Protein AF-A0A961IKJ3-F1 (afdb_monomer)

Structure (mmCIF, N/CA/C/O backbone):
data_AF-A0A961IKJ3-F1
#
_entry.id   AF-A0A961IKJ3-F1
#
loop_
_atom_site.group_PDB
_atom_site.id
_atom_site.type_symbol
_atom_site.label_atom_id
_atom_site.label_alt_id
_atom_site.label_comp_id
_atom_site.label_asym_id
_atom_site.label_entity_id
_atom_site.label_seq_id
_atom_site.pdbx_PDB_ins_code
_atom_site.Cartn_x
_atom_site.Cartn_y
_atom_site.Cartn_z
_atom_site.occupancy
_atom_site.B_iso_or_equiv
_atom_site.auth_seq_id
_atom_site.auth_comp_id
_atom_site.auth_asym_id
_atom_site.auth_atom_id
_atom_site.pdbx_PDB_model_num
ATOM 1 N N . MET A 1 1 ? 9.389 -0.763 -11.614 1.00 74.81 1 MET A N 1
ATOM 2 C CA . MET A 1 1 ? 8.563 0.282 -10.987 1.00 74.81 1 MET A CA 1
ATOM 3 C C . MET A 1 1 ? 8.703 0.165 -9.483 1.00 74.81 1 MET A C 1
ATOM 5 O O . MET A 1 1 ? 8.411 -0.903 -8.936 1.00 74.81 1 MET A O 1
ATOM 9 N N . ASN A 1 2 ? 9.197 1.209 -8.826 1.00 82.88 2 ASN A N 1
ATOM 10 C CA . ASN A 1 2 ? 9.354 1.230 -7.378 1.00 82.88 2 ASN A CA 1
ATOM 11 C C . ASN A 1 2 ? 8.305 2.138 -6.734 1.00 82.88 2 ASN A C 1
ATOM 13 O O . ASN A 1 2 ? 7.677 2.960 -7.390 1.00 82.88 2 ASN A O 1
ATOM 17 N N . TRP A 1 3 ? 8.111 1.981 -5.422 1.00 79.31 3 TRP A N 1
ATOM 18 C CA . TRP A 1 3 ? 7.190 2.826 -4.657 1.00 79.31 3 TRP A CA 1
ATOM 19 C C . TRP A 1 3 ? 7.511 4.321 -4.810 1.00 79.31 3 TRP A C 1
ATOM 21 O O . TRP A 1 3 ? 6.608 5.141 -4.930 1.00 79.31 3 TRP A O 1
ATOM 31 N N . SER A 1 4 ? 8.799 4.668 -4.833 1.00 83.19 4 SER A N 1
ATOM 32 C CA . SER A 1 4 ? 9.274 6.047 -4.964 1.00 83.19 4 SER A CA 1
ATOM 33 C C . SER A 1 4 ? 9.005 6.666 -6.338 1.00 83.19 4 SER A C 1
ATOM 35 O O . SER A 1 4 ? 8.960 7.885 -6.432 1.00 83.19 4 SER A O 1
ATOM 37 N N . ASP A 1 5 ? 8.784 5.850 -7.376 1.00 87.31 5 ASP A N 1
ATOM 38 C CA . ASP A 1 5 ? 8.442 6.326 -8.726 1.00 87.31 5 ASP A CA 1
ATOM 39 C C . ASP A 1 5 ? 6.954 6.701 -8.854 1.00 87.31 5 ASP A C 1
ATOM 41 O O . ASP A 1 5 ? 6.527 7.262 -9.862 1.00 87.31 5 ASP A O 1
ATOM 45 N N . LEU A 1 6 ? 6.128 6.369 -7.854 1.00 84.69 6 LEU A N 1
ATOM 46 C CA . LEU A 1 6 ? 4.710 6.715 -7.852 1.00 84.69 6 LEU A CA 1
ATOM 47 C C . LEU A 1 6 ? 4.526 8.186 -7.518 1.00 84.69 6 LEU A C 1
ATOM 49 O O . LEU A 1 6 ? 5.071 8.692 -6.534 1.00 84.69 6 LEU A O 1
ATOM 53 N N . THR A 1 7 ? 3.621 8.829 -8.248 1.00 89.69 7 THR A N 1
ATOM 54 C CA . THR A 1 7 ? 3.166 10.172 -7.890 1.00 89.69 7 THR A CA 1
ATOM 55 C C . THR A 1 7 ? 2.530 10.178 -6.490 1.00 89.69 7 THR A C 1
ATOM 57 O O . THR A 1 7 ? 1.887 9.197 -6.092 1.00 89.69 7 THR A O 1
ATOM 60 N N . PRO A 1 8 ? 2.598 11.299 -5.747 1.00 88.62 8 PRO A N 1
ATOM 61 C CA . PRO A 1 8 ? 1.955 11.419 -4.434 1.00 88.62 8 PRO A CA 1
ATOM 62 C C . PRO A 1 8 ? 0.454 11.089 -4.466 1.00 88.62 8 PRO A C 1
ATOM 64 O O . PRO A 1 8 ? -0.101 10.544 -3.510 1.00 88.62 8 PRO A O 1
ATOM 67 N N . LYS A 1 9 ? -0.206 11.372 -5.598 1.00 90.38 9 LYS A N 1
ATOM 68 C CA . LYS A 1 9 ? -1.615 11.042 -5.837 1.00 90.38 9 LYS A CA 1
ATOM 69 C C . LYS A 1 9 ? -1.849 9.529 -5.871 1.00 90.38 9 LYS A C 1
ATOM 71 O O . LYS A 1 9 ? -2.777 9.051 -5.226 1.00 90.38 9 LYS A O 1
ATOM 76 N N . GLN A 1 10 ? -0.998 8.776 -6.569 1.00 90.19 10 GLN A N 1
ATOM 77 C CA . GLN A 1 10 ? -1.084 7.313 -6.621 1.00 90.19 10 GLN A CA 1
ATOM 78 C C . GLN A 1 10 ? -0.783 6.678 -5.262 1.00 90.19 10 GLN A C 1
ATOM 80 O O . GLN A 1 10 ? -1.492 5.764 -4.849 1.00 90.19 10 GLN A O 1
ATOM 85 N N . GLN A 1 11 ? 0.214 7.189 -4.536 1.00 89.50 11 GLN A N 1
ATOM 86 C CA . GLN A 1 11 ? 0.541 6.692 -3.196 1.00 89.50 11 GLN A CA 1
ATOM 87 C C . GLN A 1 11 ? -0.649 6.842 -2.233 1.00 89.50 11 GLN A C 1
ATOM 89 O O . G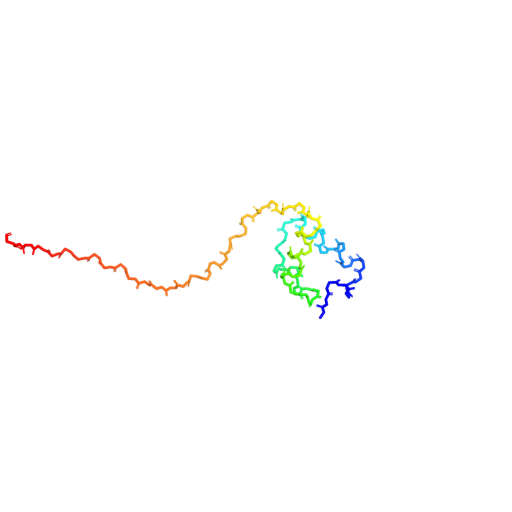LN A 1 11 ? -0.994 5.891 -1.529 1.00 89.50 11 GLN A O 1
ATOM 94 N N . ARG A 1 12 ? -1.331 7.997 -2.260 1.00 90.00 12 ARG A N 1
ATOM 95 C CA . ARG A 1 12 ? -2.561 8.228 -1.481 1.00 90.00 12 ARG A CA 1
ATOM 96 C C . ARG A 1 12 ? -3.707 7.309 -1.892 1.00 90.00 12 ARG A C 1
ATOM 98 O O . ARG A 1 12 ? -4.458 6.853 -1.033 1.00 90.00 12 ARG A O 1
ATOM 105 N N . ASP A 1 13 ? -3.861 7.039 -3.183 1.00 91.31 13 ASP A N 1
ATOM 106 C CA . ASP A 1 13 ? -4.916 6.150 -3.673 1.00 91.31 13 ASP A CA 1
ATOM 107 C C . ASP A 1 13 ? -4.690 4.700 -3.212 1.00 91.31 13 ASP A C 1
ATOM 109 O O . ASP A 1 13 ? -5.619 4.041 -2.740 1.00 91.31 13 ASP A O 1
ATOM 113 N N . ILE A 1 14 ? -3.433 4.242 -3.230 1.00 89.19 14 ILE A N 1
ATOM 114 C CA . ILE A 1 14 ? -3.019 2.943 -2.682 1.00 89.19 14 ILE A CA 1
ATOM 115 C C . ILE A 1 14 ? -3.282 2.879 -1.175 1.00 89.19 14 ILE A C 1
ATOM 117 O O . ILE A 1 14 ? -3.830 1.886 -0.694 1.00 89.19 14 ILE A O 1
ATOM 121 N N . GLU A 1 15 ? -2.940 3.934 -0.432 1.00 88.56 15 GLU A N 1
ATOM 122 C CA . GLU A 1 15 ? -3.218 4.027 1.004 1.00 88.56 15 GLU A CA 1
ATOM 123 C C . GLU A 1 15 ? -4.719 3.942 1.289 1.00 88.56 15 GLU A C 1
ATOM 125 O O . GLU A 1 15 ? -5.154 3.156 2.133 1.00 88.56 15 GLU A O 1
ATOM 130 N N . LYS A 1 16 ? -5.532 4.703 0.550 1.00 89.25 16 LYS A N 1
ATOM 131 C CA . LYS A 1 16 ? -6.991 4.690 0.682 1.00 89.25 16 LYS A CA 1
ATOM 132 C C . LYS A 1 16 ? -7.566 3.311 0.365 1.00 89.25 16 LYS A C 1
ATOM 134 O O . LYS A 1 16 ? -8.414 2.820 1.108 1.00 89.25 16 LYS A O 1
ATOM 139 N N . ALA A 1 17 ? -7.088 2.666 -0.697 1.00 88.00 17 ALA A N 1
ATOM 140 C CA . ALA A 1 17 ? -7.497 1.318 -1.078 1.00 88.00 17 ALA A CA 1
ATOM 141 C C . ALA A 1 17 ? -7.124 0.278 -0.009 1.00 88.00 17 ALA A C 1
ATOM 143 O O . ALA A 1 17 ? -7.954 -0.565 0.341 1.00 88.00 17 ALA A O 1
ATOM 144 N N . TYR A 1 18 ? -5.915 0.369 0.546 1.00 86.62 18 TYR A N 1
ATOM 145 C CA . TYR A 1 18 ? -5.448 -0.523 1.603 1.00 86.62 18 TYR A CA 1
ATOM 146 C C . TYR A 1 18 ? -6.256 -0.334 2.894 1.00 86.62 18 TYR A C 1
ATOM 148 O O . TYR A 1 18 ? -6.770 -1.307 3.445 1.00 86.62 18 TYR A O 1
ATOM 156 N N . LYS A 1 19 ? -6.478 0.916 3.330 1.00 84.25 19 LYS A N 1
ATOM 157 C CA . LYS A 1 19 ? -7.348 1.240 4.478 1.00 84.25 19 LYS A CA 1
ATOM 158 C C . LYS A 1 19 ? -8.792 0.777 4.268 1.00 84.25 19 LYS A C 1
ATOM 160 O O . LYS A 1 19 ? -9.441 0.351 5.219 1.00 84.25 19 LYS A O 1
ATOM 165 N N . ALA A 1 20 ? -9.284 0.809 3.028 1.00 85.62 20 ALA A N 1
ATOM 166 C CA . ALA A 1 20 ? -10.618 0.329 2.670 1.00 85.62 20 ALA A CA 1
ATOM 167 C C . ALA A 1 20 ? -10.773 -1.202 2.743 1.00 85.62 20 ALA A C 1
ATOM 169 O O . ALA A 1 20 ? -11.882 -1.708 2.561 1.00 85.62 20 ALA A O 1
ATOM 170 N N . GLY A 1 21 ? -9.700 -1.950 3.009 1.00 82.75 21 GLY A N 1
ATOM 171 C CA . GLY A 1 21 ? -9.766 -3.403 3.133 1.00 82.75 21 GLY A CA 1
ATOM 172 C C . GLY A 1 21 ? -9.307 -4.177 1.903 1.00 82.75 21 GLY A C 1
ATOM 173 O O . GLY A 1 21 ? -9.433 -5.400 1.907 1.00 82.75 21 GLY A O 1
ATOM 174 N N . LYS A 1 22 ? -8.810 -3.506 0.855 1.00 84.94 22 LYS A N 1
ATOM 175 C CA . LYS A 1 22 ? -8.318 -4.199 -0.343 1.00 84.94 22 LYS A CA 1
ATOM 176 C C . LYS A 1 22 ? -6.962 -4.831 -0.074 1.00 84.94 22 LYS A C 1
ATOM 178 O O . LYS A 1 22 ? -6.101 -4.236 0.578 1.00 84.94 22 LYS A O 1
ATOM 183 N N . GLU A 1 23 ? -6.758 -6.032 -0.605 1.00 84.44 23 GLU A N 1
ATOM 184 C CA . GLU A 1 23 ? -5.484 -6.713 -0.432 1.00 84.44 23 GLU A CA 1
ATOM 185 C C . GLU A 1 23 ? -4.396 -6.052 -1.294 1.00 84.44 23 GLU A C 1
ATOM 187 O O . GLU A 1 23 ? -4.648 -5.667 -2.441 1.00 84.44 23 GLU A O 1
ATOM 192 N N . PRO A 1 24 ? -3.145 -5.973 -0.805 1.00 85.50 24 PRO A N 1
ATOM 193 C CA . PRO A 1 24 ? -2.029 -5.444 -1.589 1.00 85.50 24 PRO A CA 1
ATOM 194 C C . PRO A 1 24 ? -1.813 -6.225 -2.898 1.00 85.50 24 PRO A C 1
ATOM 196 O O . PRO A 1 24 ? -1.273 -5.674 -3.852 1.00 85.50 24 PRO A O 1
ATOM 199 N N . GLY A 1 25 ? -2.272 -7.483 -2.966 1.00 85.25 25 GLY A N 1
ATOM 200 C CA . GLY A 1 25 ? -2.280 -8.310 -4.175 1.00 85.25 25 GLY A CA 1
ATOM 201 C C . GLY A 1 25 ? -3.178 -7.789 -5.299 1.00 85.25 25 GLY A C 1
ATOM 202 O O . GLY A 1 25 ? -2.832 -7.951 -6.463 1.00 85.25 25 GLY A O 1
ATOM 203 N N . GLU A 1 26 ? -4.288 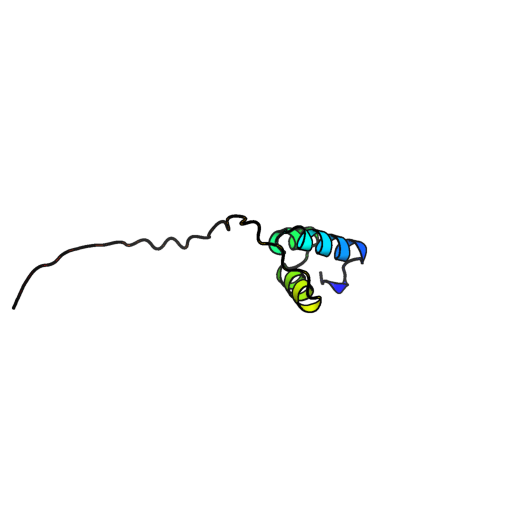-7.135 -4.962 1.00 85.69 26 GLU A N 1
ATOM 204 C CA . GLU A 1 26 ? -5.231 -6.568 -5.935 1.00 85.69 26 GLU A CA 1
ATOM 205 C C . GLU A 1 26 ? -4.863 -5.130 -6.317 1.00 85.69 26 GLU A C 1
ATOM 207 O O . GLU A 1 26 ? -5.117 -4.685 -7.435 1.00 85.69 26 GLU A O 1
ATOM 212 N N . ILE A 1 27 ? -4.248 -4.393 -5.386 1.00 86.94 27 ILE A N 1
ATOM 213 C CA . ILE A 1 27 ? -3.853 -2.999 -5.598 1.00 86.94 27 ILE A CA 1
ATOM 214 C C . ILE A 1 27 ? -2.587 -2.930 -6.459 1.00 86.94 27 ILE A C 1
ATOM 216 O O . ILE A 1 27 ? -2.550 -2.198 -7.441 1.00 86.94 27 ILE A O 1
ATOM 220 N N . ALA A 1 28 ? -1.558 -3.713 -6.126 1.00 87.25 28 ALA A N 1
ATOM 221 C CA . ALA A 1 28 ? -0.238 -3.617 -6.745 1.00 87.25 28 ALA A CA 1
ATOM 222 C C . ALA A 1 28 ? -0.197 -3.750 -8.279 1.00 87.25 28 ALA A C 1
ATOM 224 O O . ALA A 1 28 ? 0.409 -2.876 -8.906 1.00 87.25 28 ALA A O 1
ATOM 225 N N . PRO A 1 29 ? -0.855 -4.741 -8.918 1.00 88.56 29 PRO A N 1
ATOM 226 C CA . PRO A 1 29 ? -0.810 -4.871 -10.374 1.00 88.56 29 PRO A CA 1
ATOM 227 C C . PRO A 1 29 ? -1.441 -3.679 -11.106 1.00 88.56 29 PRO A C 1
ATOM 229 O O . PRO A 1 29 ? -1.009 -3.366 -12.210 1.00 88.56 29 PRO A O 1
ATOM 232 N N . ARG A 1 30 ? -2.390 -2.951 -10.491 1.00 87.94 30 ARG A N 1
ATOM 233 C CA . ARG A 1 30 ? -3.014 -1.760 -11.106 1.00 87.94 30 ARG A CA 1
ATOM 234 C C . ARG A 1 30 ? -2.040 -0.594 -11.288 1.00 87.94 30 ARG A C 1
ATOM 236 O O . ARG A 1 30 ? -2.273 0.246 -12.146 1.00 87.94 30 ARG A O 1
ATOM 243 N N . TYR A 1 31 ? -0.964 -0.552 -10.500 1.00 87.31 31 TYR A N 1
ATOM 244 C CA . TYR A 1 31 ? 0.068 0.492 -10.559 1.00 87.31 31 TYR A CA 1
ATOM 245 C C . TYR A 1 31 ? 1.435 -0.067 -10.988 1.00 87.31 31 TYR A C 1
ATOM 247 O O . TYR A 1 31 ? 2.451 0.602 -10.823 1.00 87.31 31 TYR A O 1
ATOM 255 N N . GLY A 1 32 ? 1.486 -1.307 -11.497 1.00 87.88 32 GLY A N 1
ATOM 256 C CA . GLY A 1 32 ? 2.737 -1.959 -11.904 1.00 87.88 32 GLY A CA 1
ATOM 257 C C . GLY A 1 32 ? 3.703 -2.258 -10.749 1.00 87.88 32 GLY A C 1
ATOM 258 O O . GLY A 1 32 ? 4.905 -2.404 -10.971 1.00 87.88 32 GLY A O 1
ATOM 259 N N . LEU A 1 33 ? 3.200 -2.332 -9.514 1.00 88.56 33 LEU A N 1
ATOM 260 C CA . LEU A 1 33 ? 3.985 -2.594 -8.307 1.00 88.56 33 LEU A CA 1
ATOM 261 C C . LEU A 1 33 ? 3.937 -4.069 -7.917 1.00 88.56 33 LEU A C 1
ATOM 263 O O . LEU A 1 33 ? 3.059 -4.832 -8.326 1.00 88.56 33 LEU A O 1
ATOM 267 N N . LYS A 1 34 ? 4.849 -4.463 -7.026 1.00 89.50 34 LYS A N 1
ATOM 268 C CA . LYS A 1 34 ? 4.779 -5.759 -6.344 1.00 89.50 34 LYS A CA 1
ATOM 269 C C . LYS A 1 34 ? 3.904 -5.648 -5.086 1.00 89.50 34 LYS A C 1
ATOM 271 O O . LYS A 1 34 ? 4.094 -4.711 -4.309 1.00 89.50 34 LYS A O 1
ATOM 276 N N . PRO A 1 35 ? 3.040 -6.638 -4.781 1.00 87.88 35 PRO A N 1
ATOM 277 C CA . PRO A 1 35 ? 2.245 -6.655 -3.544 1.00 87.88 35 PRO A CA 1
ATOM 278 C C . PRO A 1 35 ? 3.096 -6.500 -2.279 1.00 87.88 35 PRO A C 1
ATOM 280 O O . PRO A 1 35 ? 2.698 -5.834 -1.325 1.00 87.88 35 PRO A O 1
ATOM 283 N N . LYS A 1 36 ? 4.313 -7.065 -2.301 1.00 88.50 36 LYS A N 1
ATOM 284 C CA . LYS A 1 36 ? 5.287 -6.936 -1.214 1.00 88.50 36 LYS A CA 1
ATOM 285 C C . LYS A 1 36 ? 5.683 -5.484 -0.951 1.00 88.50 36 LYS A C 1
ATOM 287 O O . LYS A 1 36 ? 5.839 -5.141 0.206 1.00 88.50 36 LYS A O 1
ATOM 292 N N . GLN A 1 37 ? 5.801 -4.634 -1.974 1.00 89.88 37 GLN A N 1
ATOM 293 C CA . GLN A 1 37 ? 6.154 -3.221 -1.783 1.00 89.88 37 GLN A CA 1
ATOM 294 C C . GLN A 1 37 ? 5.047 -2.464 -1.047 1.00 89.88 37 GLN A C 1
ATOM 296 O O . GLN A 1 37 ? 5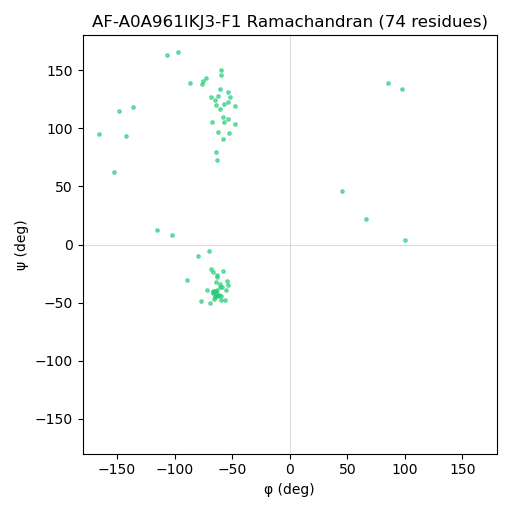.339 -1.708 -0.130 1.00 89.88 37 GLN A O 1
ATOM 301 N N . ILE A 1 38 ? 3.781 -2.713 -1.398 1.00 87.25 38 ILE A N 1
ATOM 302 C CA . ILE A 1 38 ? 2.639 -2.107 -0.700 1.00 87.25 38 ILE A CA 1
ATOM 303 C C . ILE A 1 38 ? 2.576 -2.601 0.747 1.00 87.25 38 ILE A C 1
ATOM 305 O O . ILE A 1 38 ? 2.393 -1.803 1.657 1.00 87.25 38 ILE A O 1
ATOM 309 N N . SER A 1 39 ? 2.765 -3.905 0.972 1.00 85.81 39 SER A N 1
ATOM 310 C CA . SER A 1 39 ? 2.777 -4.474 2.325 1.00 85.81 39 SER A CA 1
ATOM 311 C C . SER A 1 39 ? 3.947 -3.969 3.172 1.00 85.81 39 SER A C 1
ATOM 313 O O . SER A 1 39 ? 3.758 -3.729 4.360 1.00 85.81 39 SER A O 1
ATOM 315 N N . ASP A 1 40 ? 5.139 -3.829 2.586 1.00 88.56 40 ASP A N 1
ATOM 316 C CA . ASP A 1 40 ? 6.325 -3.292 3.262 1.00 88.56 40 ASP A CA 1
ATOM 317 C C . ASP A 1 40 ? 6.091 -1.832 3.644 1.00 88.56 40 ASP A C 1
ATOM 319 O O . ASP A 1 40 ? 6.376 -1.429 4.767 1.00 88.56 40 ASP A O 1
ATOM 323 N N . GLN A 1 41 ? 5.469 -1.055 2.753 1.00 88.31 41 GLN A N 1
ATOM 324 C CA . GLN A 1 41 ? 5.179 0.339 3.044 1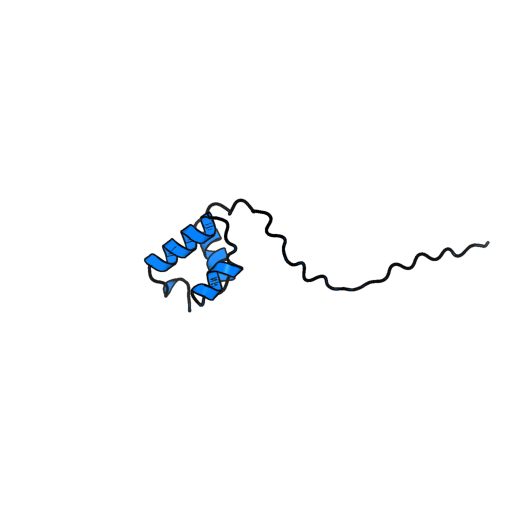.00 88.31 41 GLN A CA 1
ATOM 325 C C . GLN A 1 41 ? 4.066 0.515 4.073 1.00 88.31 41 GLN A C 1
ATOM 327 O O . GLN A 1 41 ? 4.183 1.349 4.968 1.00 88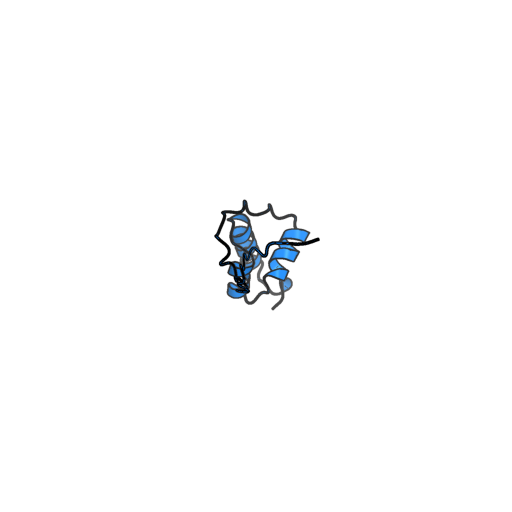.31 41 GLN A O 1
ATOM 332 N N . ALA A 1 42 ? 3.030 -0.318 3.997 1.00 86.62 42 ALA A N 1
ATOM 333 C CA . ALA A 1 42 ? 1.995 -0.388 5.015 1.00 86.62 42 ALA A CA 1
ATOM 334 C C . ALA A 1 42 ? 2.574 -0.732 6.394 1.00 86.62 42 ALA A C 1
ATOM 336 O O . ALA A 1 42 ? 2.109 -0.193 7.391 1.00 86.62 42 ALA A O 1
ATOM 337 N N . TYR A 1 43 ? 3.595 -1.5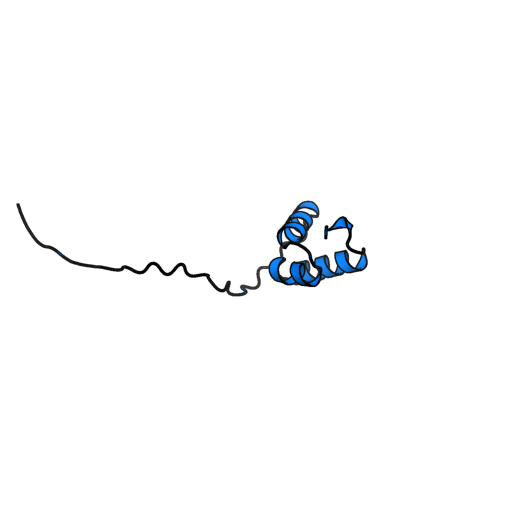94 6.449 1.00 85.81 43 TYR A N 1
ATOM 338 C CA . TYR A 1 43 ? 4.310 -1.915 7.683 1.00 85.81 43 TYR A CA 1
ATOM 339 C C . TYR A 1 43 ? 5.151 -0.732 8.183 1.00 85.81 43 TYR A C 1
ATOM 341 O O . TYR A 1 43 ? 5.004 -0.331 9.329 1.00 85.81 43 TYR A O 1
ATOM 349 N N . ARG A 1 44 ? 5.975 -0.114 7.325 1.00 87.12 44 ARG A N 1
ATOM 350 C CA . ARG A 1 44 ? 6.834 1.030 7.702 1.00 87.12 44 ARG A CA 1
ATOM 351 C C . ARG A 1 44 ? 6.067 2.276 8.143 1.00 87.12 44 ARG A C 1
ATOM 353 O O . ARG A 1 44 ? 6.621 3.115 8.844 1.00 87.12 44 ARG A O 1
ATOM 360 N N . LYS A 1 45 ? 4.844 2.452 7.647 1.00 85.38 45 LYS A N 1
ATOM 361 C CA . LYS A 1 45 ? 3.980 3.603 7.942 1.00 85.38 45 LYS A CA 1
ATOM 362 C C . LYS A 1 45 ? 2.881 3.278 8.953 1.00 85.38 45 LYS A C 1
ATOM 364 O O . LYS A 1 45 ? 1.982 4.101 9.109 1.00 85.38 45 LYS A O 1
ATOM 369 N N . ASP A 1 46 ? 2.921 2.092 9.567 1.00 82.88 46 ASP A N 1
ATOM 370 C CA . ASP A 1 46 ? 1.909 1.604 10.510 1.00 82.88 46 ASP A CA 1
ATOM 371 C C . ASP A 1 46 ? 0.479 1.842 10.013 1.00 82.88 46 ASP A C 1
ATOM 373 O O . ASP A 1 46 ? -0.408 2.332 10.718 1.00 82.88 46 ASP A O 1
ATOM 377 N N . TRP A 1 47 ? 0.243 1.512 8.741 1.00 84.19 47 TRP A N 1
ATOM 378 C CA . TRP A 1 47 ? -1.086 1.635 8.173 1.00 84.19 47 TRP A CA 1
ATOM 379 C C . TRP A 1 47 ? -2.046 0.745 8.957 1.00 84.19 47 TRP A C 1
ATOM 381 O O . TRP A 1 47 ? -1.736 -0.430 9.194 1.00 84.19 47 TRP A O 1
ATOM 391 N N . PRO A 1 48 ? -3.228 1.267 9.337 1.00 76.12 48 PRO A N 1
ATOM 392 C CA . PRO A 1 48 ? -4.179 0.498 10.113 1.00 76.12 48 PRO A CA 1
ATOM 393 C C . PRO A 1 48 ? -4.501 -0.764 9.325 1.00 76.12 48 PRO A C 1
ATOM 395 O O . PRO A 1 48 ? -4.920 -0.695 8.164 1.00 76.12 48 PRO A O 1
ATOM 398 N N . LYS A 1 49 ? -4.224 -1.923 9.941 1.00 66.06 49 LYS A N 1
ATOM 399 C CA . LYS A 1 49 ? -4.428 -3.217 9.294 1.00 66.06 49 LYS A CA 1
ATOM 400 C C . LYS A 1 49 ? -5.856 -3.245 8.762 1.00 66.06 49 LYS A C 1
ATOM 402 O O . LYS A 1 49 ? -6.779 -3.002 9.548 1.00 66.06 49 LYS A O 1
ATOM 407 N N . PRO A 1 50 ? -6.054 -3.546 7.467 1.00 65.44 50 PRO A N 1
ATOM 408 C CA . PRO A 1 50 ? -7.392 -3.692 6.941 1.00 65.44 50 PRO A CA 1
ATOM 409 C C . PRO A 1 50 ? -8.118 -4.699 7.824 1.00 65.44 50 PRO A C 1
ATOM 411 O O . PRO A 1 50 ? -7.627 -5.817 8.021 1.00 65.44 50 PRO A O 1
ATOM 414 N N . LYS A 1 51 ? -9.258 -4.297 8.408 1.00 61.56 51 LYS A N 1
ATOM 415 C CA . LYS A 1 51 ? -10.165 -5.245 9.060 1.00 61.56 51 LYS A CA 1
ATOM 416 C C . LYS A 1 51 ? -10.437 -6.299 8.003 1.00 61.56 51 LYS A C 1
ATOM 418 O O . LYS A 1 51 ? -11.075 -5.980 7.003 1.00 61.56 51 LYS A O 1
ATOM 423 N N . LYS A 1 52 ? -9.872 -7.499 8.180 1.00 56.78 52 LYS A N 1
ATOM 424 C CA . LYS A 1 52 ? -9.999 -8.611 7.240 1.00 56.78 52 LYS A CA 1
ATOM 425 C C . LYS A 1 52 ? -11.488 -8.822 6.992 1.00 56.78 52 LYS A C 1
ATOM 427 O O . LYS A 1 52 ? -12.148 -9.512 7.765 1.00 56.78 52 LYS A O 1
ATOM 432 N N . LYS A 1 53 ? -12.037 -8.246 5.922 1.00 53.91 53 LYS A N 1
ATOM 433 C CA . LYS A 1 53 ? -13.222 -8.833 5.319 1.00 53.91 53 LYS A CA 1
ATOM 434 C C . LYS A 1 53 ? -12.717 -10.174 4.840 1.00 53.91 53 LYS A C 1
ATOM 436 O O . LYS A 1 53 ? -11.713 -10.223 4.137 1.00 53.91 53 LYS A O 1
ATOM 441 N N . ALA A 1 54 ? -13.315 -11.247 5.339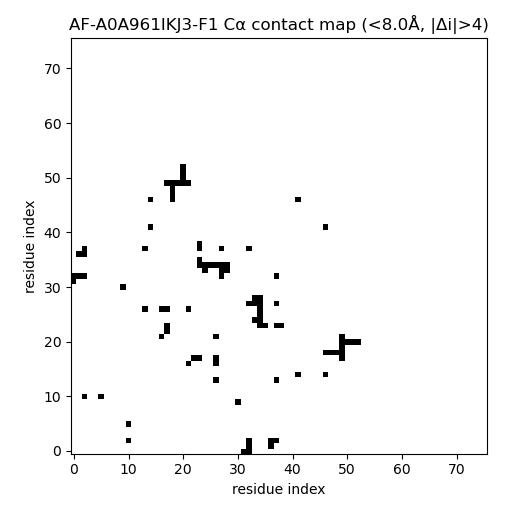 1.00 52.50 54 ALA A N 1
ATOM 442 C CA . ALA A 1 54 ? -12.983 -12.606 4.958 1.00 52.50 54 ALA A CA 1
ATOM 443 C C . ALA A 1 54 ? -13.296 -12.795 3.466 1.00 52.50 54 ALA A C 1
ATOM 445 O O . ALA A 1 54 ? -14.281 -13.426 3.093 1.00 52.50 54 ALA A O 1
ATOM 446 N N . THR A 1 55 ? -12.487 -12.213 2.585 1.00 50.50 55 THR A N 1
ATOM 447 C CA . THR A 1 55 ? -12.432 -12.601 1.193 1.00 50.50 55 THR A CA 1
ATOM 448 C C . THR A 1 55 ? -11.850 -13.998 1.242 1.00 50.50 55 THR A C 1
ATOM 450 O O . THR A 1 55 ? -10.703 -14.223 1.633 1.00 50.50 55 THR A O 1
ATOM 453 N N . LYS A 1 56 ? -12.728 -14.978 1.015 1.00 48.16 56 LYS A N 1
ATOM 454 C CA . LYS A 1 56 ? -12.374 -16.387 0.910 1.00 48.16 56 LYS A CA 1
ATOM 455 C C . LYS A 1 56 ? -11.170 -16.462 -0.021 1.00 48.16 56 LYS A C 1
ATOM 457 O O . LYS A 1 56 ? -11.329 -16.333 -1.232 1.00 48.16 56 LYS A O 1
ATOM 462 N N . LYS A 1 57 ? -9.972 -16.657 0.543 1.00 46.06 57 LYS A N 1
ATOM 463 C CA . LYS A 1 57 ? -8.807 -17.072 -0.229 1.00 46.06 57 LYS A CA 1
ATOM 464 C C . LYS A 1 57 ? -9.294 -18.231 -1.081 1.00 46.06 57 LYS A C 1
ATOM 466 O O . LYS A 1 57 ? -9.751 -19.236 -0.530 1.00 46.06 57 LYS A O 1
ATOM 471 N N . ALA A 1 58 ? -9.214 -18.086 -2.401 1.00 46.47 58 ALA A N 1
ATOM 472 C CA . ALA A 1 58 ? -9.211 -19.224 -3.295 1.00 46.47 58 ALA A CA 1
ATOM 473 C C . ALA A 1 58 ? -8.010 -20.064 -2.862 1.00 46.47 58 ALA A C 1
ATOM 475 O O . ALA A 1 58 ? -6.858 -19.802 -3.210 1.00 46.47 58 ALA A O 1
ATOM 476 N N . GLY A 1 59 ? -8.286 -20.995 -1.950 1.00 44.31 59 GLY A N 1
ATOM 477 C CA . GLY A 1 59 ? -7.328 -21.943 -1.451 1.00 44.31 59 GLY A CA 1
ATOM 478 C C . GLY A 1 59 ? -6.831 -22.687 -2.664 1.00 44.31 59 GLY A C 1
ATOM 479 O O . GLY A 1 59 ? -7.564 -23.481 -3.253 1.00 44.31 59 GLY A O 1
ATOM 480 N N . LYS A 1 60 ? -5.578 -22.433 -3.034 1.00 46.53 60 LYS A N 1
ATOM 481 C CA . LYS A 1 60 ? -4.808 -23.341 -3.865 1.00 46.53 60 LYS A CA 1
A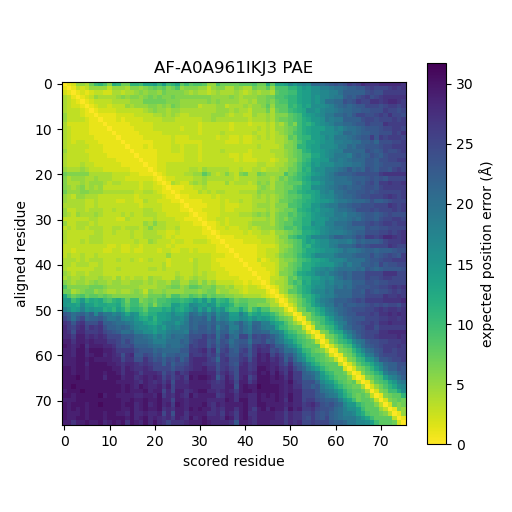TOM 482 C C . LYS A 1 60 ? -4.649 -24.614 -3.032 1.00 46.53 60 LYS A C 1
ATOM 484 O O . LYS A 1 60 ? -3.663 -24.801 -2.325 1.00 46.53 60 LYS A O 1
ATOM 489 N N . LYS A 1 61 ? -5.704 -25.438 -3.020 1.00 46.38 61 LYS A N 1
ATOM 490 C CA . LYS A 1 61 ? -5.700 -26.796 -2.491 1.00 46.38 61 LYS A CA 1
ATOM 491 C C . LYS A 1 61 ? -4.606 -27.513 -3.270 1.00 46.38 61 LYS A C 1
ATOM 493 O O . LYS A 1 61 ? -4.802 -27.846 -4.435 1.00 46.38 61 LYS A O 1
ATOM 498 N N . LYS A 1 62 ? -3.459 -27.764 -2.636 1.00 45.34 62 LYS A N 1
ATOM 499 C CA . LYS A 1 62 ? -2.651 -28.919 -3.020 1.00 45.34 62 LYS A CA 1
ATOM 500 C C . LYS A 1 62 ? -3.529 -30.135 -2.742 1.00 45.34 62 LYS A C 1
ATOM 502 O O . LYS A 1 62 ? -3.696 -30.562 -1.603 1.00 45.34 62 LYS A O 1
ATOM 507 N N . ALA A 1 63 ? -4.185 -30.607 -3.794 1.00 51.34 63 ALA A N 1
ATOM 508 C CA . ALA A 1 63 ? -4.803 -31.910 -3.829 1.00 51.34 63 ALA A CA 1
ATOM 509 C C . ALA A 1 63 ? -3.693 -32.951 -3.625 1.00 51.34 63 ALA A C 1
ATOM 511 O O . ALA A 1 63 ? -2.764 -33.047 -4.418 1.00 51.34 63 ALA A O 1
ATOM 512 N N . GLY A 1 64 ? -3.791 -33.694 -2.528 1.00 43.69 64 GLY A N 1
ATOM 513 C CA . GLY A 1 64 ? -2.930 -34.820 -2.175 1.00 43.69 64 GLY A CA 1
ATOM 514 C C . GLY A 1 64 ? -3.719 -35.775 -1.291 1.00 43.69 64 GLY A C 1
ATOM 515 O O . GLY A 1 64 ? -3.462 -35.932 -0.107 1.00 43.69 64 GLY A O 1
ATOM 516 N N . LYS A 1 65 ? -4.787 -36.305 -1.877 1.00 49.12 65 LYS A N 1
ATOM 517 C CA . LYS A 1 65 ? -5.775 -37.232 -1.328 1.00 49.12 65 LYS A CA 1
ATOM 518 C C . LYS A 1 65 ? -5.105 -38.576 -0.998 1.00 49.12 65 LYS A C 1
ATOM 520 O O . LYS A 1 65 ? -4.585 -39.202 -1.911 1.00 49.12 65 LYS A O 1
ATOM 525 N N . LYS A 1 66 ? -5.210 -39.060 0.247 1.00 47.34 66 LYS A N 1
ATOM 526 C CA . LYS A 1 66 ? -5.462 -40.486 0.558 1.00 47.34 66 LYS A CA 1
ATOM 527 C C . LYS A 1 66 ? -5.880 -40.670 2.024 1.00 47.34 66 LYS A C 1
ATOM 529 O O . LYS A 1 66 ? -5.068 -40.816 2.926 1.00 47.34 66 LYS A O 1
ATOM 534 N N . LYS A 1 67 ? -7.200 -40.708 2.234 1.00 52.88 67 LYS A N 1
ATOM 535 C CA . LYS A 1 67 ? -7.811 -41.559 3.261 1.00 52.88 67 LYS A CA 1
ATOM 536 C C . LYS A 1 67 ? -7.615 -43.006 2.800 1.00 52.88 67 LYS A C 1
ATOM 538 O O . LYS A 1 67 ? -8.056 -43.338 1.704 1.00 52.88 67 LYS A O 1
ATOM 543 N N . ALA A 1 68 ? -7.051 -43.856 3.647 1.00 48.25 68 ALA A N 1
ATOM 544 C CA . ALA A 1 68 ? -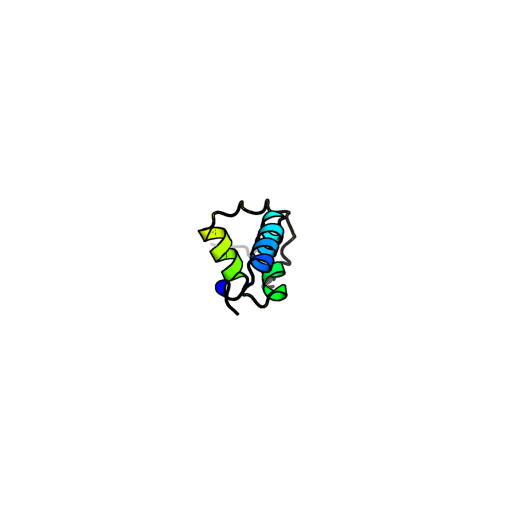7.312 -45.290 3.618 1.00 48.25 68 ALA A CA 1
ATOM 545 C C . ALA A 1 68 ? -7.360 -45.796 5.064 1.00 48.25 68 ALA A C 1
ATOM 547 O O . ALA A 1 68 ? -6.347 -46.105 5.680 1.00 48.25 68 ALA A O 1
ATOM 548 N N . ARG A 1 69 ? -8.577 -45.843 5.616 1.00 55.69 69 ARG A N 1
ATOM 549 C CA . ARG A 1 69 ? -8.912 -46.758 6.710 1.00 55.69 69 ARG A CA 1
ATOM 550 C C . ARG A 1 69 ? -8.723 -48.177 6.166 1.00 55.69 69 ARG A C 1
ATOM 552 O O . ARG A 1 69 ? -9.349 -48.507 5.165 1.00 55.69 69 ARG A O 1
ATOM 559 N N . SER A 1 70 ? -7.961 -49.024 6.847 1.00 46.69 70 SER A N 1
ATOM 560 C CA . SER A 1 70 ? -8.159 -50.473 6.771 1.00 46.69 70 SER A CA 1
ATOM 561 C C . SER A 1 70 ? -7.787 -51.111 8.107 1.00 46.69 70 SER A C 1
ATOM 563 O O . SER A 1 70 ? -6.642 -51.051 8.545 1.00 46.69 70 SER A O 1
ATOM 565 N N . LYS A 1 71 ? -8.794 -51.693 8.768 1.00 56.31 71 LYS A N 1
ATOM 566 C CA . LYS A 1 71 ? -8.636 -52.674 9.846 1.00 56.31 71 LYS A CA 1
ATOM 567 C C . LYS A 1 71 ? -7.747 -53.815 9.337 1.00 56.31 71 LYS A C 1
ATOM 569 O O . LYS A 1 71 ? -8.110 -54.444 8.346 1.00 56.31 71 LYS A O 1
ATOM 574 N N . LYS A 1 72 ? -6.718 -54.220 10.089 1.00 47.72 72 LYS A N 1
ATOM 575 C CA . LYS A 1 72 ? -6.312 -55.631 10.090 1.00 47.72 72 LYS A CA 1
ATOM 576 C C . LYS A 1 72 ? -6.025 -56.136 11.501 1.00 47.72 72 LYS A C 1
ATOM 578 O O . LYS A 1 72 ? -5.188 -55.639 12.237 1.00 47.72 72 LYS A O 1
ATOM 583 N N . LYS A 1 73 ? -6.847 -57.122 11.826 1.00 54.03 73 LYS A N 1
ATOM 584 C CA . LYS A 1 73 ? -6.931 -58.002 12.983 1.00 54.03 73 LYS A CA 1
ATOM 585 C C . LYS A 1 73 ? -5.636 -58.827 13.151 1.00 54.03 73 LYS A C 1
ATOM 587 O O . LYS A 1 73 ? -5.156 -59.368 12.158 1.00 54.03 73 LYS A O 1
ATOM 592 N N . ARG A 1 74 ? -5.288 -59.089 14.421 1.00 47.34 74 ARG A N 1
ATOM 593 C CA . ARG A 1 74 ? -4.832 -60.378 15.008 1.00 47.34 74 ARG A CA 1
ATOM 594 C C . ARG A 1 74 ? -3.323 -60.675 15.206 1.00 47.34 74 ARG A C 1
ATOM 596 O O . ARG A 1 74 ? -2.576 -60.737 14.239 1.00 47.34 74 ARG A O 1
ATOM 603 N N . ARG A 1 75 ? -3.070 -61.187 16.433 1.00 43.78 75 ARG A N 1
ATOM 604 C CA . ARG A 1 75 ? -2.027 -62.124 16.945 1.00 43.78 75 ARG A CA 1
ATOM 605 C C . ARG A 1 75 ? -0.697 -61.467 17.353 1.00 43.78 75 ARG A C 1
ATOM 607 O O . ARG A 1 75 ? -0.235 -60.596 16.638 1.00 43.78 75 ARG A O 1
ATOM 614 N N . ARG A 1 76 ? -0.040 -61.853 18.449 1.00 43.47 76 ARG A N 1
ATOM 615 C CA . ARG A 1 76 ? -0.098 -63.070 19.281 1.00 43.47 76 ARG A CA 1
ATOM 616 C C . ARG A 1 76 ? -0.175 -62.720 20.758 1.00 43.47 76 ARG A C 1
ATOM 618 O O . ARG A 1 76 ? 0.361 -61.652 21.108 1.00 43.47 76 ARG A O 1
#

Solvent-accessible surface area (backbone atoms only — not comparable to full-atom values): 4997 Å² total; per-residue (Å²): 116,57,81,86,76,48,52,72,69,54,51,49,50,51,49,52,42,34,59,71,43,49,54,41,71,71,52,19,64,79,74,60,37,54,34,65,58,53,50,51,48,36,58,78,64,66,49,67,74,41,70,76,65,84,70,76,70,82,71,82,70,79,83,78,88,77,90,77,90,74,92,80,87,87,86,134

Foldseek 3Di:
DAPVPDDPVLNVVLLVCQQCQHQLPVSAVVVVHDSVRSVVVCVVVVRPHRPHPCPPPPPPPPPDDDDDDDDDDDDD

Mean predicted aligned error: 13.44 Å

Sequence (76 aa):
MNWSDLTPKQQRDIEKAYKAGKEPGEIAPRYGLKPKQISDQAYRKDWPKPKKKATKKAGKKKAGKKKARSKKKRRR

pLDDT: mean 73.26, std 17.88, range [43.47, 91.31]

Secondary structure (DSSP, 8-state):
--GGGS-HHHHHHHHHHHHTT--HHHHGGGGT--HHHHHHHHHHTTPPPP--------------------------

Nearest PDB structures (foldseek):
  1p4w-assembly1_A  TM=6.086E-01  e=1.229E+00  Erwinia amylovora
  1t7p-assembly1_A  TM=6.619E-01  e=9.619E+00  Escherichia phage T7
  1zyq-assembly1_A  TM=6.527E-01  e=8.423E+00  Escherichia phage T7

Radius of gyration: 21.77 Å; Cα contacts (8 Å, |Δi|>4): 47; chains: 1; bounding box: 23×74×31 Å